Protein AF-A0AB74LSR4-F1 (afdb_monomer)

Mean predicted aligned error: 3.92 Å

Secondary structure (DSSP, 8-state):
-PPPPPTTHHHHHHHHHHHHHHHHHHHHTT-TTTTHHHHHHHHHHHHH--SHHHHHHHHHHHHHHHHHHHTT-SS--HHHHHHHHHHHHHHHHHHHHHHHHH--

Structure (mmCIF, N/CA/C/O backbone):
data_AF-A0AB74LSR4-F1
#
_entry.id   AF-A0AB74LSR4-F1
#
loop_
_atom_site.group_PDB
_atom_site.id
_atom_site.type_symbol
_atom_site.label_atom_id
_atom_site.label_alt_id
_atom_site.label_comp_id
_atom_site.label_asym_id
_atom_site.label_entity_id
_atom_site.label_seq_id
_atom_site.pdbx_PDB_ins_code
_atom_site.Cartn_x
_atom_site.Cartn_y
_atom_site.Cartn_z
_atom_site.occupancy
_atom_site.B_iso_or_equiv
_atom_site.auth_seq_id
_atom_site.auth_comp_id
_atom_site.auth_asym_id
_atom_site.auth_atom_id
_atom_site.pdbx_PDB_model_num
ATOM 1 N N . PRO A 1 1 ? -14.751 -7.184 25.208 1.00 46.28 1 PRO A N 1
ATOM 2 C CA . PRO A 1 1 ? -15.678 -7.439 24.075 1.00 46.28 1 PRO A CA 1
ATOM 3 C C . PRO A 1 1 ? -14.927 -7.315 22.743 1.00 46.28 1 PRO A C 1
ATOM 5 O O . PRO A 1 1 ? -14.073 -6.435 22.655 1.00 46.28 1 PRO A O 1
ATOM 8 N N . PRO A 1 2 ? -15.179 -8.175 21.741 1.00 55.50 2 PRO A N 1
ATOM 9 C CA . PRO A 1 2 ? -14.651 -7.937 20.404 1.00 55.50 2 PRO A CA 1
ATOM 10 C C . PRO A 1 2 ? -15.207 -6.601 19.897 1.00 55.50 2 PRO A C 1
ATOM 12 O O . PRO A 1 2 ? -16.405 -6.341 20.005 1.00 55.50 2 PRO A O 1
ATOM 15 N N . GLU A 1 3 ? -14.322 -5.734 19.420 1.00 64.12 3 GLU A N 1
ATOM 16 C CA . GLU A 1 3 ? -14.691 -4.449 18.831 1.00 64.12 3 GLU A CA 1
ATOM 17 C C . GLU A 1 3 ? -15.600 -4.713 17.619 1.00 64.12 3 GLU A C 1
ATOM 19 O O . GLU A 1 3 ? -15.230 -5.467 16.715 1.00 64.12 3 GLU A O 1
ATOM 24 N N . GLN A 1 4 ? -16.817 -4.164 17.622 1.00 68.38 4 GLN A N 1
ATOM 25 C CA . GLN A 1 4 ? -17.751 -4.332 16.510 1.00 68.38 4 GLN A CA 1
ATOM 26 C C . GLN A 1 4 ? -17.182 -3.627 15.279 1.00 68.38 4 GLN A C 1
ATOM 28 O O . GLN A 1 4 ? -16.912 -2.430 15.318 1.00 68.38 4 GLN A O 1
ATOM 33 N N . ALA A 1 5 ? -16.975 -4.383 14.198 1.00 75.50 5 ALA A N 1
ATOM 34 C CA . ALA A 1 5 ? -16.398 -3.841 12.978 1.00 75.50 5 ALA A CA 1
ATOM 35 C C . ALA A 1 5 ? -17.353 -2.821 12.350 1.00 75.50 5 ALA A C 1
ATOM 37 O O . ALA A 1 5 ? -18.508 -3.142 12.051 1.00 75.50 5 ALA A O 1
ATOM 38 N N . ALA A 1 6 ? -16.862 -1.604 12.136 1.00 84.25 6 ALA A N 1
ATOM 39 C CA . ALA A 1 6 ? -17.628 -0.588 11.443 1.00 84.25 6 ALA A CA 1
ATOM 40 C C . ALA A 1 6 ? -17.785 -0.976 9.961 1.00 84.25 6 ALA A C 1
ATOM 42 O O . ALA A 1 6 ? -16.907 -1.642 9.401 1.00 84.25 6 ALA A O 1
ATOM 43 N N . PRO A 1 7 ? -18.859 -0.544 9.276 1.00 84.19 7 PRO A N 1
ATOM 44 C CA . PRO A 1 7 ? -19.057 -0.860 7.861 1.00 84.19 7 PRO A CA 1
ATOM 45 C C . PRO A 1 7 ? -17.867 -0.474 6.963 1.00 84.19 7 PRO A C 1
ATOM 47 O O . PRO A 1 7 ? -17.596 -1.166 5.983 1.00 84.19 7 PRO A O 1
ATOM 50 N N . TYR A 1 8 ? -17.135 0.587 7.322 1.00 88.12 8 TYR A N 1
ATOM 51 C CA . TYR A 1 8 ? -15.970 1.094 6.590 1.00 88.12 8 TYR A CA 1
ATOM 52 C C . TYR A 1 8 ? -14.658 0.352 6.889 1.00 88.12 8 TYR A C 1
ATOM 54 O O . TYR A 1 8 ? -13.688 0.506 6.150 1.00 88.12 8 TYR A O 1
ATOM 62 N N . ASP A 1 9 ? -14.615 -0.514 7.908 1.00 90.75 9 ASP A N 1
ATOM 63 C CA . ASP A 1 9 ? -13.401 -1.263 8.266 1.00 90.75 9 ASP A CA 1
ATOM 64 C C . ASP A 1 9 ? -12.936 -2.182 7.130 1.00 90.75 9 ASP A C 1
ATOM 66 O O . ASP A 1 9 ? -11.738 -2.438 6.971 1.00 90.75 9 ASP A O 1
ATOM 70 N N . ARG A 1 10 ? -13.878 -2.676 6.316 1.00 92.56 10 ARG A N 1
ATOM 71 C CA . ARG A 1 10 ? -13.561 -3.480 5.128 1.00 92.56 10 ARG A CA 1
ATOM 72 C C . ARG A 1 10 ? -12.815 -2.659 4.083 1.00 92.56 10 ARG A C 1
ATOM 74 O O . ARG A 1 10 ? -11.811 -3.133 3.553 1.00 92.56 10 ARG A O 1
ATOM 81 N N . ASP A 1 11 ? -13.273 -1.437 3.840 1.00 94.38 11 ASP A N 1
ATOM 82 C CA . ASP A 1 11 ? -12.668 -0.525 2.872 1.00 94.38 11 ASP A CA 1
ATOM 83 C C . ASP A 1 11 ? -11.298 -0.040 3.366 1.00 94.38 11 ASP A C 1
ATOM 85 O O . ASP A 1 11 ? -10.342 -0.039 2.594 1.00 94.38 11 ASP A O 1
ATOM 89 N N . LEU A 1 12 ? -11.148 0.241 4.667 1.00 95.25 12 LEU A N 1
ATOM 90 C CA . LEU A 1 12 ? -9.852 0.563 5.284 1.00 95.25 12 LEU A CA 1
ATOM 91 C C . LEU A 1 12 ? -8.845 -0.588 5.200 1.00 95.25 12 LEU A C 1
ATOM 93 O O . LEU A 1 12 ? -7.664 -0.379 4.911 1.00 95.25 12 LEU A O 1
ATOM 97 N N . THR A 1 13 ? -9.307 -1.817 5.436 1.00 96.62 13 THR A N 1
ATOM 98 C CA . THR A 1 13 ? -8.470 -3.018 5.313 1.00 96.62 13 THR A CA 1
ATOM 99 C C . THR A 1 13 ? -8.012 -3.196 3.867 1.00 96.62 13 THR A C 1
ATOM 101 O O . THR A 1 13 ? -6.836 -3.469 3.626 1.00 96.62 13 THR A O 1
ATOM 104 N N . ARG A 1 14 ? -8.913 -3.000 2.894 1.00 97.50 14 ARG A N 1
ATOM 105 C CA . ARG A 1 14 ? -8.567 -3.080 1.471 1.00 97.50 14 ARG A CA 1
ATOM 106 C C . ARG A 1 14 ? -7.603 -1.968 1.061 1.00 97.50 14 ARG A C 1
ATOM 108 O O . ARG A 1 14 ? -6.621 -2.254 0.384 1.00 97.50 14 ARG A O 1
ATOM 115 N N . LEU A 1 15 ? -7.834 -0.737 1.511 1.00 97.62 15 LEU A N 1
ATOM 116 C CA . LEU A 1 15 ? -6.939 0.391 1.261 1.00 97.62 15 LEU A CA 1
ATOM 117 C C . LEU A 1 15 ? -5.536 0.130 1.828 1.00 97.62 15 LEU A C 1
ATOM 119 O O . LEU A 1 15 ? -4.549 0.331 1.128 1.00 97.62 15 LEU A O 1
ATOM 123 N N . SER A 1 16 ? -5.442 -0.395 3.052 1.00 98.19 16 SER A N 1
ATOM 124 C CA . SER A 1 16 ? -4.163 -0.778 3.670 1.00 98.19 16 SER A CA 1
ATOM 125 C C . SER A 1 16 ? -3.406 -1.814 2.838 1.00 98.19 16 SER A C 1
ATOM 127 O O . SER A 1 16 ? -2.200 -1.691 2.634 1.00 98.19 16 SER A O 1
ATOM 129 N N . GLU A 1 17 ? -4.110 -2.826 2.328 1.00 98.50 17 GLU A N 1
ATOM 130 C CA . GLU A 1 17 ? -3.525 -3.852 1.462 1.00 98.50 17 GLU A CA 1
ATOM 131 C C . GLU A 1 17 ? -2.996 -3.261 0.149 1.00 98.50 17 GLU A C 1
ATOM 133 O O . GLU A 1 17 ? -1.864 -3.547 -0.236 1.00 98.50 17 GLU A O 1
ATOM 138 N N . ILE A 1 18 ? -3.766 -2.370 -0.484 1.00 98.38 18 ILE A N 1
ATOM 139 C CA . ILE A 1 18 ? -3.362 -1.646 -1.697 1.00 98.38 18 ILE A CA 1
ATOM 140 C C . ILE A 1 18 ? -2.106 -0.809 -1.451 1.00 98.38 18 ILE A C 1
ATOM 142 O O . ILE A 1 18 ? -1.176 -0.861 -2.254 1.00 98.38 18 ILE A O 1
ATOM 146 N N . ILE A 1 19 ? -2.045 -0.075 -0.335 1.00 98.38 19 ILE A N 1
ATOM 147 C CA . ILE A 1 19 ? -0.863 0.715 0.033 1.0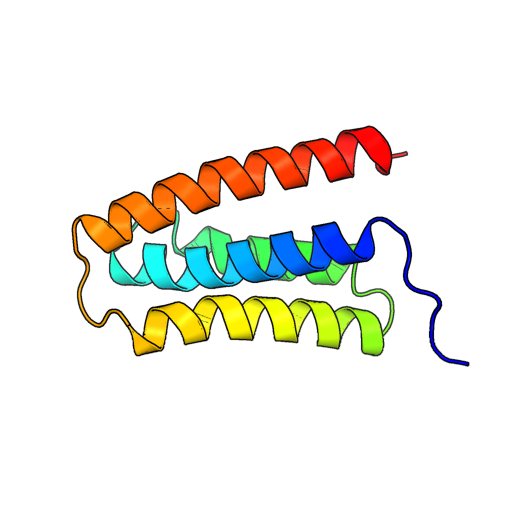0 98.38 19 ILE A CA 1
ATOM 148 C C . ILE A 1 19 ? 0.363 -0.198 0.184 1.00 98.38 19 ILE A C 1
ATOM 150 O O . ILE A 1 19 ? 1.440 0.150 -0.293 1.00 98.38 19 ILE A O 1
ATOM 154 N N . GLY A 1 20 ? 0.203 -1.384 0.781 1.00 98.31 20 GLY A N 1
ATOM 155 C CA . GLY A 1 20 ? 1.272 -2.380 0.888 1.00 98.31 20 GLY A CA 1
ATOM 156 C C . GLY A 1 20 ? 1.750 -2.908 -0.463 1.00 98.31 20 GLY A C 1
ATOM 157 O O . GLY A 1 20 ? 2.955 -2.979 -0.709 1.00 98.31 20 GLY A O 1
ATOM 158 N N . SER A 1 21 ? 0.821 -3.236 -1.363 1.00 98.31 21 SER A N 1
ATOM 159 C CA . SER A 1 21 ? 1.158 -3.657 -2.727 1.00 98.31 21 SER A CA 1
ATOM 160 C C . SER A 1 21 ? 1.866 -2.550 -3.511 1.00 98.31 21 SER A C 1
ATOM 162 O O . SER A 1 21 ? 2.846 -2.825 -4.201 1.00 98.31 21 SER A O 1
ATOM 164 N N . LEU A 1 22 ? 1.420 -1.298 -3.375 1.00 98.19 22 LEU A N 1
ATOM 165 C CA . LEU A 1 22 ? 2.047 -0.144 -4.018 1.00 98.19 22 LEU A CA 1
ATOM 166 C C . LEU A 1 22 ? 3.434 0.147 -3.459 1.00 98.19 22 LEU A C 1
ATOM 168 O O . LEU A 1 22 ? 4.339 0.386 -4.251 1.00 98.19 22 LEU A O 1
ATOM 172 N N . ALA A 1 23 ? 3.626 0.058 -2.141 1.00 98.12 23 ALA A N 1
ATOM 173 C CA . ALA A 1 23 ? 4.936 0.235 -1.523 1.00 98.12 23 ALA A CA 1
ATOM 174 C C . ALA A 1 23 ? 5.972 -0.714 -2.138 1.00 98.12 23 ALA A C 1
ATOM 176 O O . ALA A 1 23 ? 7.023 -0.258 -2.576 1.00 98.12 23 ALA A O 1
ATOM 177 N N . PHE A 1 24 ? 5.637 -2.001 -2.276 1.00 98.06 24 PHE A N 1
ATOM 178 C CA . PHE A 1 24 ? 6.535 -2.961 -2.916 1.00 98.06 24 PHE A CA 1
ATOM 179 C C . PHE A 1 24 ? 6.731 -2.682 -4.415 1.00 98.06 24 PHE A C 1
ATOM 181 O O . PHE A 1 24 ? 7.858 -2.605 -4.897 1.00 98.06 24 PHE A O 1
ATOM 188 N N . LEU A 1 25 ? 5.641 -2.538 -5.177 1.00 97.88 25 LEU A N 1
ATOM 189 C CA . LEU A 1 25 ? 5.712 -2.403 -6.637 1.00 97.88 25 LEU A CA 1
ATOM 190 C C . LEU A 1 25 ? 6.446 -1.129 -7.072 1.00 97.88 25 LEU A C 1
ATOM 192 O O . LEU A 1 25 ? 7.197 -1.146 -8.046 1.00 97.88 25 LEU A O 1
ATOM 196 N N . ARG A 1 26 ? 6.233 -0.024 -6.354 1.00 97.38 26 ARG A N 1
ATOM 197 C CA . ARG A 1 26 ? 6.860 1.267 -6.650 1.00 97.38 26 ARG A CA 1
ATOM 198 C C . ARG A 1 26 ? 8.330 1.271 -6.268 1.00 97.38 26 ARG A C 1
ATOM 200 O O . ARG A 1 26 ? 9.127 1.793 -7.038 1.00 97.38 26 ARG A O 1
ATOM 207 N N . GLU A 1 27 ? 8.691 0.642 -5.151 1.00 97.12 27 GLU A N 1
ATOM 208 C CA . GLU A 1 27 ? 10.088 0.412 -4.770 1.00 97.12 27 GLU A CA 1
ATOM 209 C C . GLU A 1 27 ? 10.814 -0.436 -5.825 1.00 97.12 27 GLU A C 1
ATOM 211 O O . GLU A 1 27 ? 11.847 -0.020 -6.348 1.00 97.12 27 GLU A O 1
ATOM 216 N N . LEU A 1 28 ? 10.227 -1.571 -6.223 1.00 97.56 28 LEU A N 1
ATOM 217 C CA . LEU A 1 28 ? 10.800 -2.480 -7.220 1.00 97.56 28 LEU A CA 1
ATOM 218 C C . LEU A 1 28 ? 11.050 -1.803 -8.577 1.00 97.56 28 LEU A C 1
ATOM 220 O O . LEU A 1 28 ? 12.024 -2.117 -9.261 1.00 97.56 28 LEU A O 1
ATOM 224 N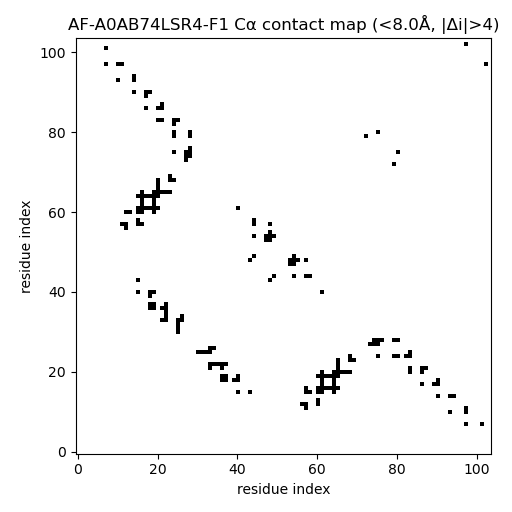 N . CYS A 1 29 ? 10.155 -0.901 -8.976 1.00 96.69 29 CYS A N 1
ATOM 225 C CA . CYS A 1 29 ? 10.217 -0.185 -10.246 1.00 96.69 29 CYS A CA 1
ATOM 226 C C . CYS A 1 29 ? 10.875 1.200 -10.152 1.00 96.69 29 CYS A C 1
ATOM 228 O O . CYS A 1 29 ? 10.784 1.964 -11.110 1.00 96.69 29 CYS A O 1
ATOM 230 N N . ALA A 1 30 ? 11.518 1.531 -9.024 1.00 94.88 30 ALA A N 1
ATOM 231 C CA . ALA A 1 30 ? 12.156 2.829 -8.783 1.00 94.88 30 ALA A CA 1
ATOM 232 C C . ALA A 1 30 ? 11.239 4.031 -9.104 1.00 94.88 30 ALA A C 1
ATOM 234 O O . ALA A 1 30 ? 11.668 5.040 -9.666 1.00 94.88 30 ALA A O 1
ATOM 235 N N . GLY A 1 31 ? 9.952 3.915 -8.763 1.00 92.19 31 GLY A N 1
ATOM 236 C CA . GLY A 1 31 ? 8.984 4.994 -8.931 1.00 92.19 31 GLY A CA 1
ATOM 237 C C . GLY A 1 31 ? 9.358 6.204 -8.073 1.00 92.19 31 GLY A C 1
ATOM 238 O O . GLY A 1 31 ? 9.736 6.050 -6.913 1.00 92.19 31 GLY A O 1
ATOM 239 N N . ALA A 1 32 ? 9.219 7.414 -8.620 1.00 93.88 32 ALA A N 1
ATOM 240 C CA . ALA A 1 32 ? 9.543 8.656 -7.907 1.00 93.88 32 ALA A CA 1
ATOM 241 C C . ALA A 1 32 ? 8.742 8.834 -6.599 1.00 93.88 32 ALA A C 1
ATOM 243 O O . ALA A 1 32 ? 9.200 9.480 -5.663 1.00 93.88 32 ALA A O 1
ATOM 244 N N . ASP A 1 33 ? 7.564 8.217 -6.529 1.00 94.31 33 ASP A N 1
ATOM 245 C CA . ASP A 1 33 ? 6.636 8.215 -5.401 1.00 94.31 33 ASP A CA 1
ATOM 246 C C . ASP A 1 33 ? 6.831 7.025 -4.442 1.00 94.31 33 ASP A C 1
ATOM 248 O O . ASP A 1 33 ? 6.061 6.865 -3.497 1.00 94.31 33 ASP A O 1
ATOM 252 N N . ALA A 1 34 ? 7.835 6.163 -4.650 1.00 94.06 34 ALA A N 1
ATOM 253 C CA . ALA A 1 34 ? 8.013 4.937 -3.864 1.00 94.06 34 ALA A CA 1
ATOM 254 C C . ALA A 1 34 ? 8.073 5.197 -2.349 1.00 94.06 34 ALA A C 1
ATOM 256 O O . ALA A 1 34 ? 7.443 4.485 -1.565 1.00 94.06 34 ALA A O 1
ATOM 257 N N . ALA A 1 35 ? 8.767 6.263 -1.941 1.00 94.00 35 ALA A N 1
ATOM 258 C CA . ALA A 1 35 ? 8.901 6.650 -0.539 1.00 94.00 35 ALA A CA 1
ATOM 259 C C . ALA A 1 35 ? 7.593 7.175 0.088 1.00 94.00 35 ALA A C 1
ATOM 261 O O . ALA A 1 35 ? 7.476 7.224 1.314 1.00 94.00 35 AL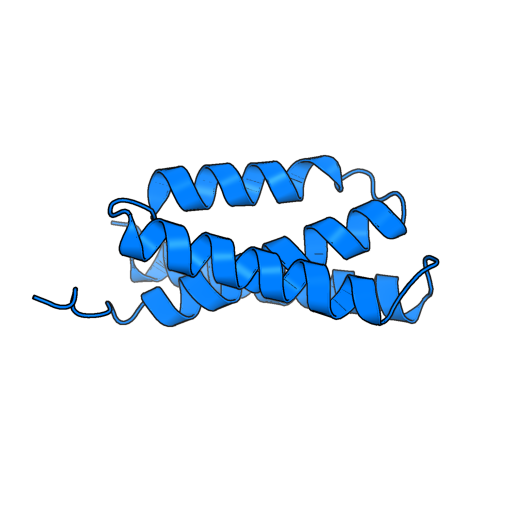A A O 1
ATOM 262 N N . GLU A 1 36 ? 6.597 7.555 -0.716 1.00 95.31 36 GLU A N 1
ATOM 263 C CA . GLU A 1 36 ? 5.328 8.077 -0.208 1.00 95.31 36 GLU A CA 1
ATOM 264 C C . GLU A 1 36 ? 4.431 6.978 0.361 1.00 95.31 36 GLU A C 1
ATOM 266 O O . GLU A 1 36 ? 3.739 7.204 1.353 1.00 95.31 36 GLU A O 1
ATOM 271 N N . TRP A 1 37 ? 4.437 5.779 -0.225 1.00 96.56 37 TRP A N 1
ATOM 272 C CA . TRP A 1 37 ? 3.503 4.712 0.150 1.00 96.56 37 TRP A CA 1
ATOM 273 C C . TRP A 1 37 ? 3.661 4.240 1.604 1.00 96.56 37 TRP A C 1
ATOM 275 O O . TRP A 1 37 ? 2.649 4.171 2.309 1.00 96.56 37 TRP A O 1
ATOM 285 N N . PRO A 1 38 ? 4.883 4.020 2.135 1.00 95.31 38 PRO A N 1
ATOM 286 C CA . PRO A 1 38 ? 5.062 3.759 3.562 1.00 95.31 38 PRO A CA 1
ATOM 287 C C . PRO A 1 38 ? 4.568 4.908 4.452 1.00 95.31 38 PRO A C 1
ATOM 289 O O . PRO A 1 38 ? 4.024 4.664 5.528 1.00 95.31 38 PRO A O 1
ATOM 292 N N . ASN A 1 39 ? 4.721 6.164 4.020 1.00 96.62 39 ASN A N 1
ATOM 293 C CA . ASN A 1 39 ? 4.246 7.323 4.781 1.00 96.62 39 ASN A CA 1
ATOM 294 C C . ASN A 1 39 ? 2.715 7.419 4.781 1.00 96.62 39 ASN A C 1
ATOM 296 O O . ASN A 1 39 ? 2.129 7.704 5.823 1.00 96.62 39 ASN A O 1
ATOM 300 N N . ARG A 1 40 ? 2.057 7.081 3.666 1.00 96.06 40 ARG A N 1
ATOM 301 C CA . ARG A 1 40 ? 0.592 6.957 3.603 1.00 96.06 40 ARG A CA 1
ATOM 302 C C . ARG A 1 40 ? 0.076 5.890 4.567 1.00 96.06 40 ARG A C 1
ATOM 304 O O . ARG A 1 40 ? -0.923 6.123 5.239 1.00 96.06 40 ARG A O 1
ATOM 311 N N . MET A 1 41 ? 0.777 4.760 4.703 1.00 97.50 41 MET A N 1
ATOM 312 C CA . MET A 1 41 ? 0.404 3.743 5.693 1.00 97.50 41 MET A CA 1
ATOM 313 C C . MET A 1 41 ? 0.536 4.255 7.132 1.00 97.50 41 MET A C 1
ATOM 315 O O . MET A 1 41 ? -0.337 3.992 7.957 1.00 97.50 41 MET A O 1
ATOM 319 N N . LYS A 1 42 ? 1.607 4.999 7.442 1.00 96.62 42 LYS A N 1
ATOM 320 C CA . LYS A 1 42 ? 1.778 5.615 8.769 1.00 96.62 42 LYS A CA 1
ATOM 321 C C . LYS A 1 42 ? 0.622 6.562 9.088 1.00 96.62 42 LYS A C 1
ATOM 323 O O . LYS A 1 42 ? 0.018 6.413 10.144 1.00 96.62 42 LYS A O 1
ATOM 328 N N . ALA A 1 43 ? 0.275 7.450 8.155 1.00 95.19 43 ALA A N 1
ATOM 329 C CA . ALA A 1 43 ? -0.845 8.376 8.309 1.00 95.19 43 ALA A CA 1
ATOM 330 C C . ALA A 1 43 ? -2.184 7.639 8.495 1.00 95.19 43 ALA A C 1
ATOM 332 O O . ALA A 1 43 ? -2.981 8.005 9.352 1.00 95.19 43 ALA A O 1
ATOM 333 N N . LEU A 1 44 ? -2.408 6.549 7.752 1.00 94.81 44 LEU A N 1
ATOM 334 C CA . LEU A 1 44 ? -3.607 5.723 7.904 1.00 94.81 44 LEU A CA 1
ATOM 335 C C . LEU A 1 44 ? -3.690 5.067 9.290 1.00 94.81 44 LEU A C 1
ATOM 337 O O . LEU A 1 44 ? -4.750 5.062 9.906 1.00 94.81 44 LEU A O 1
ATOM 341 N N . ILE A 1 45 ? -2.583 4.517 9.800 1.00 95.25 45 ILE A N 1
ATOM 342 C CA . ILE A 1 45 ? -2.535 3.925 11.147 1.00 95.25 45 ILE A CA 1
ATOM 343 C C . ILE A 1 45 ? -2.744 4.985 12.227 1.00 95.25 45 ILE A C 1
ATOM 345 O O . ILE A 1 45 ? -3.393 4.699 13.230 1.00 95.25 45 ILE A O 1
ATOM 349 N N . GLU A 1 46 ? -2.178 6.174 12.051 1.00 94.38 46 GLU A N 1
ATOM 350 C CA . GLU A 1 46 ? -2.347 7.282 12.988 1.00 94.38 46 GLU A CA 1
ATOM 351 C C . GLU A 1 46 ? -3.811 7.724 13.074 1.00 94.38 46 GLU A C 1
ATOM 353 O O . GLU A 1 46 ? -4.328 7.887 14.176 1.00 94.38 46 GLU A O 1
ATOM 358 N N . ALA A 1 47 ? -4.493 7.829 11.930 1.00 92.19 47 ALA A N 1
ATOM 359 C CA . ALA A 1 47 ? -5.896 8.221 11.866 1.00 92.19 47 ALA A CA 1
ATOM 360 C C . ALA A 1 47 ? -6.859 7.115 12.345 1.00 92.19 47 ALA A C 1
ATOM 362 O O . ALA A 1 47 ? -7.764 7.372 13.132 1.00 92.19 47 ALA A O 1
ATOM 363 N N . GLU A 1 48 ? -6.666 5.871 11.893 1.00 92.38 48 GLU A N 1
ATOM 364 C CA . GLU A 1 48 ? -7.677 4.804 12.011 1.00 92.38 48 GLU A CA 1
ATOM 365 C C . GLU A 1 48 ? -7.298 3.686 12.993 1.00 92.38 48 GLU A C 1
ATOM 367 O O . GLU A 1 48 ? -8.140 2.885 13.417 1.00 92.38 48 GLU A O 1
ATOM 372 N N . GLY A 1 49 ? -6.024 3.608 13.379 1.00 89.81 49 GLY A N 1
ATOM 373 C CA . GLY A 1 49 ? -5.468 2.617 14.300 1.00 89.81 49 GLY A CA 1
ATOM 374 C C . GLY A 1 49 ? -5.660 2.982 15.772 1.00 89.81 49 GLY A C 1
ATOM 375 O O . GLY A 1 49 ? -4.729 2.810 16.564 1.00 89.81 49 GLY A O 1
ATOM 376 N N . VAL A 1 50 ? -6.850 3.481 16.129 1.00 90.75 50 VAL A N 1
ATOM 377 C CA . VAL A 1 50 ? -7.194 4.010 17.465 1.00 90.75 50 VAL A CA 1
ATOM 378 C C . VAL A 1 50 ? -7.146 2.962 18.580 1.00 90.75 50 VAL A C 1
ATOM 380 O O . VAL A 1 50 ? -6.965 3.303 19.746 1.00 90.75 50 VAL A O 1
ATOM 383 N N . THR A 1 51 ? -7.258 1.677 18.236 1.00 92.00 51 THR A N 1
ATOM 384 C CA . THR A 1 51 ? -7.039 0.559 19.162 1.00 92.00 51 THR A CA 1
ATOM 385 C C . THR A 1 51 ? -5.916 -0.347 18.654 1.00 92.00 51 THR A C 1
ATOM 387 O O . THR A 1 51 ? -5.702 -0.433 17.438 1.00 92.00 51 THR A O 1
ATOM 390 N N . PRO A 1 52 ? -5.218 -1.082 19.544 1.00 93.38 52 PRO A N 1
ATOM 391 C CA . PRO A 1 52 ? -4.207 -2.055 19.129 1.00 93.38 52 PRO A CA 1
ATOM 392 C C . PRO A 1 52 ? -4.751 -3.069 18.112 1.00 93.38 52 PRO A C 1
ATOM 394 O O . PRO A 1 52 ? -4.131 -3.310 17.082 1.00 93.38 52 PRO A O 1
ATOM 397 N N . GLY A 1 53 ? -5.972 -3.572 18.323 1.00 93.12 53 GLY A N 1
ATOM 398 C CA . GLY A 1 53 ? -6.606 -4.521 17.406 1.00 93.12 53 GLY A CA 1
ATOM 399 C C . GLY A 1 53 ? -6.949 -3.933 16.031 1.00 93.12 53 GLY A C 1
ATOM 400 O O . GLY A 1 53 ? -6.900 -4.649 15.030 1.00 93.12 53 GLY A O 1
ATOM 401 N N . ARG A 1 54 ? -7.291 -2.640 15.929 1.00 93.69 54 ARG A N 1
ATOM 402 C CA . ARG A 1 54 ? -7.434 -1.961 14.624 1.00 93.69 54 ARG A CA 1
ATOM 403 C C . ARG A 1 54 ? -6.082 -1.790 13.950 1.00 93.69 54 ARG A C 1
ATOM 405 O O . ARG A 1 54 ? -5.934 -2.165 12.790 1.00 93.69 54 ARG A O 1
ATOM 412 N N . ARG A 1 55 ? -5.090 -1.291 14.690 1.00 95.50 55 ARG A N 1
ATOM 413 C CA . ARG A 1 55 ? -3.722 -1.100 14.197 1.00 95.50 55 ARG A CA 1
ATOM 414 C C . ARG A 1 55 ? -3.142 -2.393 13.625 1.00 95.50 55 ARG A C 1
ATOM 416 O O . ARG A 1 55 ? -2.649 -2.380 12.500 1.00 95.50 55 ARG A O 1
ATOM 423 N N . ASP A 1 56 ? -3.270 -3.504 14.345 1.00 96.31 56 ASP A N 1
ATOM 424 C CA . ASP A 1 56 ? -2.766 -4.811 13.915 1.00 96.31 56 ASP A CA 1
ATOM 425 C C . ASP A 1 56 ? -3.474 -5.320 12.657 1.00 96.31 56 ASP A C 1
ATOM 427 O O . ASP A 1 56 ? -2.835 -5.880 11.764 1.00 96.31 56 ASP A O 1
ATOM 431 N N . ARG A 1 57 ? -4.788 -5.088 12.533 1.00 96.00 57 ARG A N 1
ATOM 432 C CA . ARG A 1 57 ? -5.548 -5.439 11.324 1.00 96.00 57 ARG A CA 1
ATOM 433 C C . ARG A 1 57 ? -5.067 -4.654 10.102 1.00 96.00 57 ARG A C 1
ATOM 435 O O . ARG A 1 57 ? -4.834 -5.267 9.056 1.00 96.00 57 ARG A O 1
ATOM 442 N N . LEU A 1 58 ? -4.882 -3.339 10.236 1.00 97.44 58 LEU A N 1
ATOM 443 C CA . LEU A 1 58 ? -4.392 -2.471 9.158 1.00 97.44 58 LEU A CA 1
ATOM 444 C C . LEU A 1 58 ? -2.954 -2.845 8.766 1.00 97.44 58 LEU A C 1
ATOM 446 O O . LEU A 1 58 ? -2.676 -3.109 7.595 1.00 97.44 58 LEU A O 1
ATOM 450 N N . ALA A 1 59 ? -2.052 -2.964 9.744 1.00 97.88 59 ALA A N 1
ATOM 451 C CA . ALA A 1 59 ? -0.667 -3.380 9.518 1.00 97.88 59 ALA A CA 1
ATOM 452 C C . ALA A 1 59 ? -0.586 -4.781 8.888 1.00 97.88 59 ALA A C 1
ATOM 454 O O . ALA A 1 59 ? 0.19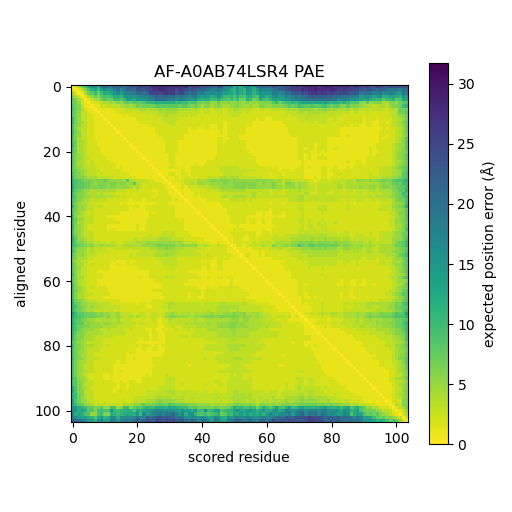0 -5.017 7.961 1.00 97.88 59 ALA A O 1
ATOM 455 N N . GLY A 1 60 ? -1.425 -5.713 9.343 1.00 98.25 60 GLY A N 1
ATOM 456 C CA . GLY A 1 60 ? -1.545 -7.045 8.765 1.00 98.25 60 GLY A CA 1
ATOM 457 C C . GLY A 1 60 ? -1.971 -7.010 7.298 1.00 98.25 60 GLY A C 1
ATOM 458 O O . GLY A 1 60 ? -1.395 -7.728 6.485 1.00 98.25 60 GLY A O 1
ATOM 459 N N . ALA A 1 61 ? -2.935 -6.161 6.937 1.00 98.38 61 ALA A N 1
ATOM 460 C CA . ALA A 1 61 ? -3.375 -5.992 5.554 1.00 98.38 61 ALA A CA 1
ATOM 461 C C . ALA A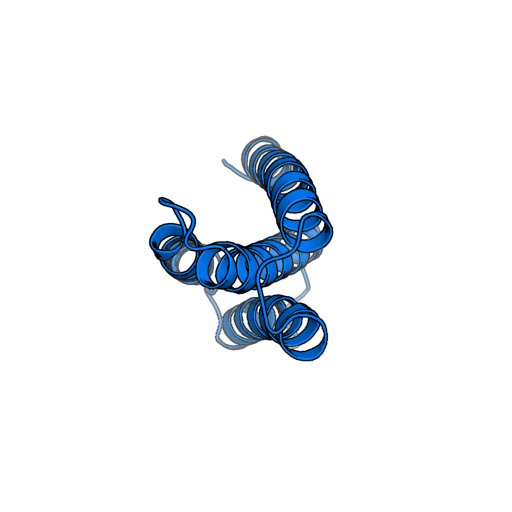 1 61 ? -2.282 -5.409 4.654 1.00 98.38 61 ALA A C 1
ATOM 463 O O . ALA A 1 61 ? -1.999 -5.979 3.601 1.00 98.38 61 ALA A O 1
ATOM 464 N N . TYR A 1 62 ? -1.595 -4.361 5.113 1.00 98.62 62 TYR A N 1
ATOM 465 C CA . TYR A 1 62 ? -0.419 -3.816 4.433 1.00 98.62 62 TYR A CA 1
ATOM 466 C C . TYR A 1 62 ? 0.640 -4.895 4.177 1.00 98.62 62 TYR A C 1
ATOM 468 O O . TYR A 1 62 ? 1.089 -5.092 3.048 1.00 98.62 62 TYR A O 1
ATOM 476 N N . ASN A 1 63 ? 0.984 -5.669 5.211 1.00 98.25 63 ASN A N 1
ATOM 477 C CA . ASN A 1 63 ? 1.978 -6.733 5.103 1.00 98.25 63 ASN A CA 1
ATOM 478 C C . ASN A 1 63 ? 1.558 -7.831 4.119 1.00 98.25 63 ASN A C 1
ATOM 480 O O . ASN A 1 63 ? 2.412 -8.362 3.409 1.00 98.25 63 ASN A O 1
ATOM 484 N N . ARG A 1 64 ? 0.263 -8.175 4.056 1.00 98.19 64 ARG A N 1
ATOM 485 C CA . ARG A 1 64 ? -0.256 -9.120 3.055 1.00 98.19 64 ARG A CA 1
ATOM 486 C C . ARG A 1 64 ? -0.066 -8.584 1.638 1.00 98.19 64 ARG A C 1
ATOM 488 O O . ARG A 1 64 ? 0.472 -9.308 0.804 1.00 98.19 64 ARG A O 1
ATOM 495 N N . GLY A 1 65 ? -0.440 -7.329 1.389 1.00 97.69 65 GLY A N 1
ATOM 496 C CA . GLY A 1 65 ? -0.296 -6.692 0.078 1.00 97.69 65 GLY A CA 1
ATOM 497 C C . GLY A 1 65 ? 1.158 -6.598 -0.386 1.00 97.69 65 GLY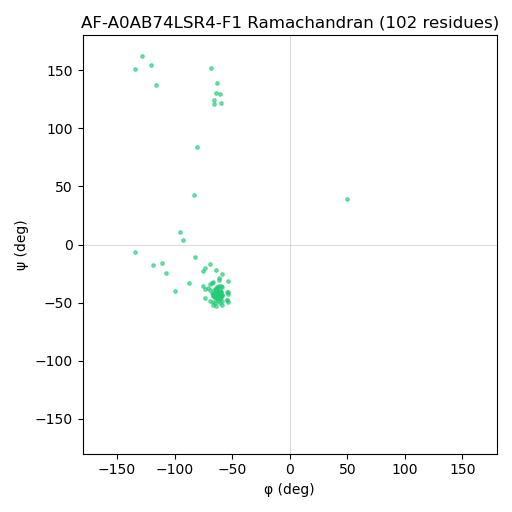 A C 1
ATOM 498 O O . GLY A 1 65 ? 1.458 -6.944 -1.530 1.00 97.69 65 GLY A O 1
ATOM 499 N N . TYR A 1 66 ? 2.067 -6.208 0.514 1.00 98.19 66 TYR A N 1
ATOM 500 C CA . TYR A 1 66 ? 3.505 -6.126 0.235 1.00 98.19 66 TYR A CA 1
ATOM 501 C C . TYR A 1 66 ? 4.091 -7.510 -0.081 1.00 98.19 66 TYR A C 1
ATOM 503 O O . TYR A 1 66 ? 4.698 -7.725 -1.132 1.00 98.19 66 TYR A O 1
ATOM 511 N N . ARG A 1 67 ? 3.864 -8.493 0.804 1.00 97.50 67 ARG A N 1
ATOM 512 C CA . ARG A 1 67 ? 4.428 -9.848 0.661 1.00 97.50 67 ARG A CA 1
ATOM 513 C C . ARG A 1 67 ? 3.857 -10.611 -0.531 1.00 97.50 67 ARG A C 1
ATOM 515 O O . ARG A 1 67 ? 4.589 -11.392 -1.131 1.00 97.50 67 ARG A O 1
ATOM 522 N N . GLY A 1 68 ? 2.588 -10.391 -0.879 1.00 95.62 68 GLY A N 1
ATOM 523 C CA . GLY A 1 68 ? 1.945 -11.050 -2.019 1.00 95.62 68 GLY A CA 1
ATOM 524 C C . GLY A 1 68 ? 2.615 -10.726 -3.358 1.00 95.62 68 GLY A C 1
ATOM 525 O O . GLY A 1 68 ? 2.740 -11.598 -4.215 1.00 95.62 68 GLY A O 1
ATOM 526 N N . TYR A 1 69 ? 3.111 -9.498 -3.523 1.00 93.31 69 TYR A N 1
ATOM 527 C CA . TYR A 1 69 ? 3.865 -9.118 -4.718 1.00 93.31 69 TYR A CA 1
ATOM 528 C C . TYR A 1 69 ? 5.357 -9.421 -4.593 1.00 93.31 69 TYR A C 1
ATOM 530 O O . TYR A 1 69 ? 5.957 -9.839 -5.583 1.00 93.31 69 TYR A O 1
ATOM 538 N N . ALA A 1 70 ? 5.928 -9.323 -3.389 1.00 94.44 70 ALA A N 1
ATOM 539 C CA . ALA A 1 70 ? 7.316 -9.710 -3.132 1.00 94.44 70 ALA A CA 1
ATOM 540 C C . ALA A 1 70 ? 7.604 -11.194 -3.404 1.00 94.44 70 ALA A C 1
ATOM 542 O O . ALA A 1 70 ? 8.720 -11.551 -3.776 1.00 94.44 70 ALA A O 1
ATOM 543 N N . SER A 1 71 ? 6.609 -12.073 -3.254 1.00 94.56 71 SER A N 1
ATOM 544 C CA . SER A 1 71 ? 6.743 -13.485 -3.631 1.00 94.56 71 SER A CA 1
ATOM 545 C C . SER A 1 71 ? 6.676 -13.721 -5.144 1.00 94.56 71 SER A C 1
ATOM 547 O O . SER A 1 71 ? 7.183 -14.737 -5.617 1.00 94.56 71 SER A O 1
ATOM 549 N N . THR A 1 72 ? 6.070 -12.798 -5.898 1.00 92.75 72 THR A N 1
ATOM 550 C CA . THR A 1 72 ? 5.768 -12.959 -7.330 1.00 92.75 72 THR A CA 1
ATOM 551 C C . THR A 1 72 ? 6.791 -12.258 -8.225 1.00 92.75 72 THR A C 1
ATOM 553 O O . THR A 1 72 ? 7.188 -12.805 -9.253 1.00 92.75 72 THR A O 1
ATOM 556 N N . TYR A 1 73 ? 7.252 -11.065 -7.844 1.00 94.56 73 TYR A N 1
ATOM 557 C CA . TYR A 1 73 ? 8.165 -10.253 -8.646 1.00 94.56 73 TYR A CA 1
ATOM 558 C C . TYR A 1 73 ? 9.509 -10.063 -7.941 1.00 94.56 73 TYR A C 1
ATOM 560 O O . TYR A 1 73 ? 9.567 -9.778 -6.751 1.00 94.56 73 TYR A O 1
ATOM 568 N N . ARG A 1 74 ? 10.6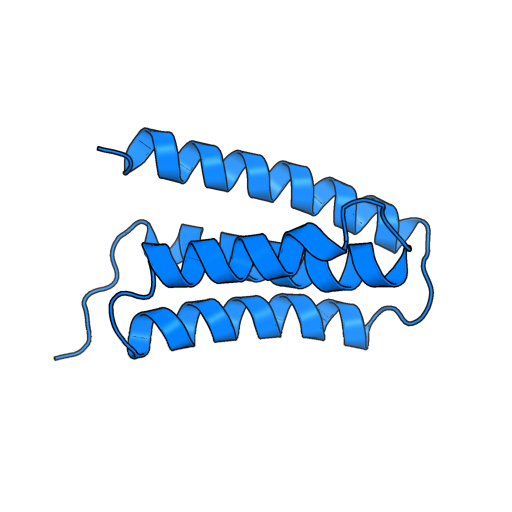02 -10.186 -8.703 1.00 96.38 74 ARG A N 1
ATOM 569 C CA . ARG A 1 74 ? 11.975 -9.884 -8.246 1.00 96.38 74 ARG A CA 1
ATOM 570 C C . ARG A 1 74 ? 12.658 -8.775 -9.037 1.00 96.38 74 ARG A C 1
ATOM 572 O O . ARG A 1 74 ? 13.656 -8.229 -8.590 1.00 96.38 74 ARG A O 1
ATOM 579 N N . VAL A 1 75 ? 12.126 -8.468 -10.213 1.00 97.00 75 VAL A N 1
ATOM 580 C CA . VAL A 1 75 ? 12.570 -7.388 -11.092 1.00 97.00 75 VAL A CA 1
ATOM 581 C C . VAL A 1 75 ? 11.337 -6.648 -11.578 1.00 97.00 75 VAL A C 1
ATOM 583 O O . VAL A 1 75 ? 10.259 -7.244 -11.688 1.00 97.00 75 VAL A O 1
ATOM 586 N N . CYS A 1 76 ? 11.483 -5.360 -11.861 1.00 97.44 76 CYS A N 1
ATOM 587 C CA . CYS A 1 76 ? 10.393 -4.603 -12.446 1.00 97.44 76 CYS A CA 1
ATOM 588 C C . CYS A 1 76 ? 10.061 -5.150 -13.843 1.00 97.44 76 CYS A C 1
ATOM 590 O O . CYS A 1 76 ? 10.943 -5.353 -14.676 1.00 97.44 76 CYS A O 1
ATOM 592 N N . THR A 1 77 ? 8.778 -5.409 -14.089 1.00 97.31 77 THR A N 1
ATOM 593 C CA . THR A 1 77 ? 8.256 -5.909 -15.369 1.00 97.31 77 THR A CA 1
ATOM 594 C C . THR A 1 77 ? 7.105 -5.019 -15.841 1.00 97.31 77 THR A C 1
ATOM 596 O O . THR A 1 77 ? 6.501 -4.330 -15.013 1.00 97.31 77 THR A O 1
ATOM 599 N N . PRO A 1 78 ? 6.724 -5.061 -17.132 1.00 97.44 78 PRO A N 1
ATOM 600 C CA . PRO A 1 78 ? 5.530 -4.361 -17.610 1.00 97.44 78 PRO A CA 1
ATOM 601 C C . PRO A 1 78 ? 4.271 -4.721 -16.806 1.00 97.44 78 PRO A C 1
ATOM 603 O O . PRO A 1 78 ? 3.526 -3.839 -16.389 1.00 97.44 78 PRO A O 1
ATOM 606 N N . ALA A 1 79 ? 4.100 -6.002 -16.463 1.00 96.81 79 ALA A N 1
ATOM 607 C CA . ALA A 1 79 ? 2.986 -6.468 -15.638 1.00 96.81 79 ALA A CA 1
ATOM 608 C C . ALA A 1 79 ? 3.000 -5.877 -14.213 1.00 96.81 79 ALA A C 1
ATOM 610 O O . ALA A 1 79 ? 1.940 -5.566 -13.665 1.00 96.81 79 ALA A O 1
ATOM 611 N N . ALA A 1 80 ? 4.183 -5.685 -13.616 1.00 96.94 80 ALA A N 1
ATOM 612 C CA . ALA A 1 80 ? 4.327 -5.026 -12.317 1.00 96.94 80 ALA A CA 1
ATOM 613 C C . ALA A 1 80 ? 3.936 -3.538 -12.391 1.00 96.94 80 ALA A C 1
ATOM 615 O O . ALA A 1 80 ? 3.199 -3.056 -11.528 1.00 96.94 80 ALA A O 1
ATOM 616 N N . HIS A 1 81 ? 4.351 -2.832 -13.448 1.00 96.06 81 HIS A N 1
ATOM 617 C CA . HIS A 1 81 ? 3.933 -1.448 -13.700 1.00 96.06 81 HIS A CA 1
ATOM 618 C C . HIS A 1 81 ? 2.415 -1.326 -13.878 1.00 96.06 81 HIS A C 1
ATOM 620 O O . HIS A 1 81 ? 1.779 -0.482 -13.245 1.00 96.06 81 HIS A O 1
ATOM 626 N N . GLU A 1 82 ? 1.811 -2.193 -14.690 1.00 97.06 82 GLU A N 1
ATOM 627 C CA . GLU A 1 82 ? 0.360 -2.213 -14.900 1.00 97.06 82 GLU A CA 1
ATOM 628 C C . GLU A 1 82 ? -0.410 -2.557 -13.620 1.00 97.06 82 GLU A C 1
ATOM 630 O O . GLU A 1 82 ? -1.485 -2.009 -13.362 1.00 97.06 82 GLU A O 1
ATOM 635 N N . ALA A 1 83 ? 0.113 -3.471 -12.797 1.00 96.31 83 ALA A N 1
ATOM 636 C CA . ALA A 1 83 ? -0.462 -3.770 -11.490 1.00 96.31 83 ALA A CA 1
ATOM 637 C C . ALA A 1 83 ? -0.433 -2.537 -10.575 1.00 96.31 83 ALA A C 1
ATOM 639 O O . ALA A 1 83 ? -1.455 -2.207 -9.973 1.00 96.31 83 ALA A O 1
ATOM 640 N N . ALA A 1 84 ? 0.690 -1.812 -10.527 1.00 96.38 84 ALA A N 1
ATOM 641 C CA . ALA A 1 84 ? 0.793 -0.577 -9.754 1.00 96.38 84 ALA A CA 1
ATOM 642 C C . ALA A 1 84 ? -0.223 0.474 -10.231 1.00 96.38 84 ALA A C 1
ATOM 644 O O . ALA A 1 84 ? -0.913 1.070 -9.408 1.00 96.38 84 ALA A O 1
ATOM 645 N N . GLY A 1 85 ? -0.380 0.660 -11.547 1.00 96.50 85 GLY A N 1
ATOM 646 C CA . GLY A 1 85 ? -1.373 1.584 -12.108 1.00 96.50 85 GLY A CA 1
ATOM 647 C C . GLY A 1 85 ? -2.811 1.244 -11.700 1.00 96.50 85 GLY A C 1
ATOM 648 O O . GLY A 1 85 ? -3.562 2.121 -11.274 1.00 96.50 85 GLY A O 1
ATOM 649 N N . ARG A 1 86 ? -3.181 -0.042 -11.740 1.00 97.06 86 ARG A N 1
ATOM 650 C CA . ARG A 1 86 ? -4.505 -0.509 -11.289 1.00 97.06 86 ARG A CA 1
ATOM 651 C C . ARG A 1 86 ? -4.744 -0.243 -9.803 1.00 97.06 86 ARG A C 1
ATOM 653 O O . ARG A 1 86 ? -5.834 0.183 -9.430 1.00 97.06 86 ARG A O 1
ATOM 660 N N . PHE A 1 87 ? -3.732 -0.455 -8.968 1.00 97.62 87 PHE A N 1
ATOM 661 C CA . PHE A 1 87 ? -3.835 -0.202 -7.533 1.00 97.62 87 PHE A CA 1
ATOM 662 C C . PHE A 1 87 ? -3.934 1.276 -7.176 1.00 97.62 87 PHE A C 1
ATOM 664 O O . PHE A 1 87 ? -4.653 1.604 -6.236 1.00 97.62 87 PHE A O 1
ATOM 671 N N . VAL A 1 88 ? -3.276 2.166 -7.923 1.00 96.88 88 VAL A N 1
ATOM 672 C CA . VAL A 1 88 ? -3.475 3.614 -7.755 1.00 96.88 88 VAL A CA 1
ATOM 673 C C . VAL A 1 88 ? -4.941 3.968 -7.987 1.00 96.88 88 VAL A C 1
ATOM 675 O O . VAL A 1 88 ? -5.569 4.538 -7.099 1.00 96.88 88 VAL A O 1
ATOM 678 N N . ALA A 1 89 ? -5.513 3.549 -9.120 1.00 97.75 89 ALA A N 1
ATOM 679 C CA . ALA A 1 89 ? -6.906 3.847 -9.452 1.00 97.75 89 ALA A CA 1
ATOM 680 C C . ALA A 1 89 ? -7.896 3.269 -8.421 1.00 97.75 89 ALA A C 1
ATOM 682 O O . ALA A 1 89 ? -8.862 3.925 -8.025 1.00 97.75 89 ALA A O 1
ATOM 683 N N . GLU A 1 90 ? -7.659 2.043 -7.942 1.00 97.50 90 GLU A N 1
ATOM 684 C CA . GLU A 1 90 ? -8.493 1.444 -6.896 1.00 97.50 90 GLU A CA 1
ATOM 685 C C . GLU A 1 90 ? -8.352 2.182 -5.554 1.00 97.50 90 GLU A C 1
ATOM 687 O O . GLU A 1 90 ? -9.359 2.465 -4.898 1.00 97.50 90 GLU A O 1
ATOM 692 N N . GLY A 1 91 ? -7.123 2.522 -5.158 1.00 96.38 91 GLY A N 1
ATOM 693 C CA . GLY A 1 91 ? -6.829 3.240 -3.920 1.00 96.38 91 GLY A CA 1
ATOM 694 C C . GLY A 1 91 ? -7.437 4.641 -3.895 1.00 96.38 91 GLY A C 1
ATOM 695 O O . GLY A 1 91 ? -8.002 5.039 -2.877 1.00 96.38 91 GLY A O 1
ATOM 696 N N . GLU A 1 92 ? -7.406 5.362 -5.018 1.00 95.38 92 GLU A N 1
ATOM 697 C CA . GLU A 1 92 ? -8.062 6.666 -5.173 1.00 95.38 92 GLU A CA 1
ATOM 698 C C . GLU A 1 92 ? -9.575 6.559 -4.990 1.00 95.38 92 GLU A C 1
ATOM 700 O O . GLU A 1 92 ? -10.163 7.339 -4.235 1.00 95.38 92 GLU A O 1
ATOM 705 N N . ARG A 1 93 ? -10.205 5.558 -5.620 1.00 94.94 93 ARG A N 1
ATOM 706 C CA . ARG A 1 93 ? -11.647 5.314 -5.498 1.00 94.94 93 ARG A CA 1
ATOM 707 C C . ARG A 1 93 ? -12.049 4.983 -4.060 1.00 94.94 93 ARG A C 1
ATOM 709 O O . ARG A 1 93 ? -13.057 5.496 -3.581 1.00 94.94 93 ARG A O 1
ATOM 716 N N . LEU A 1 94 ? -11.277 4.140 -3.370 1.00 94.25 94 LEU A N 1
ATOM 717 C CA . LEU A 1 94 ? -11.532 3.801 -1.965 1.00 94.25 94 LEU A CA 1
ATOM 718 C C . LEU A 1 94 ? -11.330 5.002 -1.045 1.00 94.25 94 LEU A C 1
ATOM 720 O O . LEU A 1 94 ? -12.173 5.251 -0.189 1.00 94.25 94 LEU A O 1
ATOM 724 N N . SER A 1 95 ? -10.265 5.777 -1.255 1.00 91.81 95 SER A N 1
ATOM 725 C CA . SER A 1 95 ? -9.991 6.988 -0.474 1.00 91.81 95 SER A CA 1
ATOM 726 C C . SER A 1 95 ? -11.131 8.002 -0.602 1.00 91.81 95 SER A C 1
ATOM 728 O O . SER A 1 95 ? -11.613 8.513 0.406 1.00 91.81 95 SER A O 1
ATOM 730 N N . HIS A 1 96 ? -11.635 8.228 -1.821 1.00 91.44 96 HIS A N 1
ATOM 731 C CA . HIS A 1 96 ? -12.794 9.097 -2.050 1.00 91.44 96 HIS A CA 1
ATOM 732 C C . HIS A 1 96 ? -14.073 8.551 -1.412 1.00 91.44 96 HIS A C 1
ATOM 734 O O . HIS A 1 96 ? -14.830 9.313 -0.816 1.00 91.44 96 HIS A O 1
ATOM 740 N N . ALA A 1 97 ? -14.325 7.243 -1.516 1.00 89.50 97 ALA A N 1
ATOM 741 C CA . ALA A 1 97 ? -15.501 6.625 -0.908 1.00 89.50 97 ALA A CA 1
ATOM 742 C C . ALA A 1 97 ? -15.481 6.730 0.625 1.00 89.50 97 ALA A C 1
ATOM 744 O O . ALA A 1 97 ? -16.520 6.986 1.229 1.00 89.50 97 ALA A O 1
ATOM 745 N N . LEU A 1 98 ? -14.309 6.570 1.246 1.00 89.00 98 LEU A N 1
ATOM 746 C CA . LEU A 1 98 ? -14.121 6.729 2.687 1.00 89.00 98 LEU A CA 1
ATOM 747 C C . LEU A 1 98 ? -14.334 8.186 3.117 1.00 89.00 98 LEU A C 1
ATOM 749 O O . LEU A 1 98 ? -15.142 8.442 4.008 1.00 89.00 98 LEU A O 1
ATOM 753 N N . ALA A 1 99 ? -13.692 9.137 2.432 1.00 85.75 99 ALA A N 1
ATOM 754 C CA . ALA A 1 99 ? -13.824 10.561 2.729 1.00 85.75 99 ALA A CA 1
ATOM 755 C C . ALA A 1 99 ? -15.263 11.068 2.535 1.00 85.75 99 ALA A C 1
ATOM 757 O O . ALA A 1 99 ? -15.807 11.730 3.409 1.00 85.75 99 ALA A O 1
ATOM 758 N N . GLY A 1 100 ? -15.915 10.717 1.423 1.00 78.88 100 GLY A N 1
ATOM 759 C CA . GLY A 1 100 ? -17.259 11.206 1.105 1.00 78.88 100 GLY A CA 1
ATOM 760 C C . GLY A 1 100 ? -18.381 10.584 1.941 1.00 78.88 100 GLY A C 1
ATOM 761 O O . GLY A 1 100 ? -19.470 11.148 2.011 1.00 78.88 100 GLY A O 1
ATOM 762 N N . ARG A 1 101 ? -18.149 9.417 2.553 1.00 72.06 101 ARG A N 1
ATOM 763 C CA . ARG A 1 101 ? -19.181 8.669 3.291 1.00 72.06 101 ARG A CA 1
ATOM 764 C C . ARG A 1 101 ? -18.998 8.707 4.806 1.00 72.06 101 ARG A C 1
ATOM 766 O O . ARG A 1 101 ? -19.978 8.516 5.522 1.00 72.06 101 ARG A O 1
ATOM 773 N N . PHE A 1 102 ? -17.772 8.933 5.279 1.00 62.12 102 PHE A N 1
ATOM 774 C CA . PHE A 1 102 ? -17.424 8.880 6.701 1.00 62.12 102 PHE A CA 1
ATOM 775 C C . PHE A 1 102 ? -16.562 10.062 7.178 1.00 62.12 102 PHE A C 1
ATOM 777 O O . PHE A 1 102 ? -16.339 10.176 8.378 1.00 62.12 102 PHE A O 1
ATOM 784 N N . GLY A 1 103 ? -16.101 10.944 6.280 1.00 60.25 103 GLY A N 1
ATOM 785 C CA . GLY A 1 103 ? -15.409 12.185 6.632 1.00 60.25 103 GLY A CA 1
ATOM 786 C C . GLY A 1 103 ? -16.404 13.275 7.025 1.00 60.25 103 GLY A C 1
ATOM 787 O O . GLY A 1 103 ? -16.817 14.067 6.179 1.00 60.25 103 GLY A O 1
ATOM 788 N N . GLY A 1 104 ? -16.820 13.264 8.291 1.00 44.28 104 GLY A N 1
ATOM 789 C CA . GLY A 1 104 ? -17.554 14.346 8.953 1.00 44.28 104 G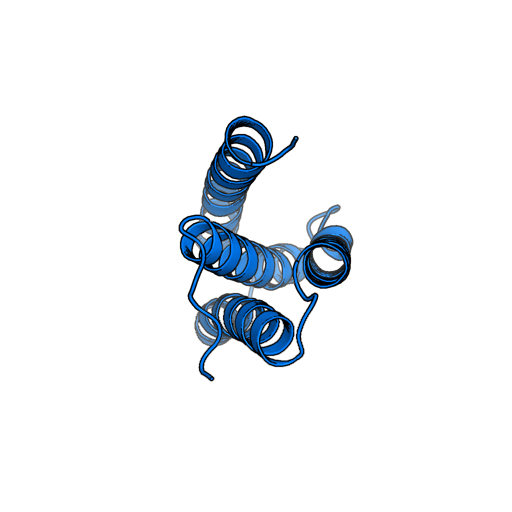LY A CA 1
ATOM 790 C C . GLY A 1 104 ? -16.692 15.005 10.014 1.00 44.28 104 GLY A C 1
ATOM 791 O O . GLY A 1 104 ? -15.990 14.251 10.724 1.00 44.28 104 GLY A O 1
#

Solvent-accessible surface area (backbone atoms only — not comparable to full-atom values): 5603 Å² total; per-residue (Å²): 130,85,81,79,80,54,89,59,51,60,56,52,33,51,44,28,17,41,39,18,33,37,27,44,45,24,50,60,54,67,39,95,61,22,78,48,31,61,50,52,50,52,53,49,42,70,72,64,27,84,43,72,72,45,31,50,49,35,53,48,26,17,52,48,24,24,48,62,46,61,75,74,49,92,65,64,41,73,69,48,54,54,50,40,54,53,41,51,58,51,41,53,52,52,52,50,52,48,45,77,72,69,66,123

pLDDT: mean 92.16, std 10.6, range [44.28, 98.62]

Sequence (104 aa):
PPEQAAPYDRDLTRLSEIIGSLAFLRELCAGADAAEWPNRMKALIEAEGVTPGRRDRLAGAYNRGYRGYASTYRVCTPAAHEAAGRFVAEGERLSHALAGRFGG

Radius of gyration: 13.97 Å; Cα contacts (8 Å, |Δi|>4): 108; chains: 1; bounding box: 32×28×42 Å

Foldseek 3Di:
DPDPDDPLLVLLLQLLLLLLLLLQLCVQVVNPCNVVSVVVLVVSCVVQVPDVVSSCSSVVSSPCSNVVVVVVDDHHDPVSVVSNVVSVVSSVVSVCVCCVPPVD

=== Feature glossary ===
Feature key, reading from the visual/contextual features back to the raw sequence:

Rendered structure images. Structure images are PyMOL renders from six orthogonal camera directions. Cartoon representation draws helices as coils and strands as arrows; sticks shows the backbone as bonds; surface shows the solvent-excluded envelope. Rainbow coloring maps sequence position to hue (blue→red, N→C); chain coloring assigns a distinct color per polypeptide.

Contact-map, Ramachandran, and PAE plots. Three diagnostic plots accompany the record. The Cα contact map visualizes the tertiary structure as a 2D adjacency matrix (8 Å cutoff, sequence-local contacts suppressed). The Ramachandran plot shows the distribution of backbone (φ, ψ) torsions, with points in the α and β basins reflecting secondary structure content. The PAE plot shows AlphaFold's inter-residue confidence as a color matrix.

InterPro / GO / CATH / organism. The annotation block draws on four external resources. InterPro: which protein families and domains the sequence belongs to. GO: standardized terms for what the protein does, what process it participates in, and where in the cell it acts. CATH: which structural fold it has in the CATH hierarchy. Organism: the species of origin.

Nearest PDB structures. Structural nearest neighbors (via Foldseek easy-search vs the PDB). Reported per hit: target PDB id, E-value, and alignment TM-score. A TM-score above ~0.5 is the conventional threshold for 'same fold'.

Predicted aligned error. Predicted aligned error is AlphaFold's pairwise confidence. Unlike pLDDT (per-residue), PAE is per-residue-pair and captures whether two parts of the structure are correctly placed relative to each other. Units are ångströms of expected positional error.

Solvent-accessible surface area. SASA measures how much of the protein is reachable by solvent. It is computed by rolling a water-sized probe over the atomic surface and summing the exposed area (Å²). Per-residue SASA distinguishes core (buried, low SASA) from surface (exposed, high SASA) residues; total SASA is a whole-molecule size measure.

B-factor. Crystallographic B-factors measure how much each atom's electron density is smeared out, in Å². They rise in mobile loops and surface residues and fall in the buried interior. In AlphaFold models this column is repurposed to hold pLDDT instead.

pLDDT. For AlphaFold models, the B-factor field carries pLDDT — the model's own estimate of local accuracy on a 0–100 scale. Regions with pLDDT<50 should be treated as essentially unmod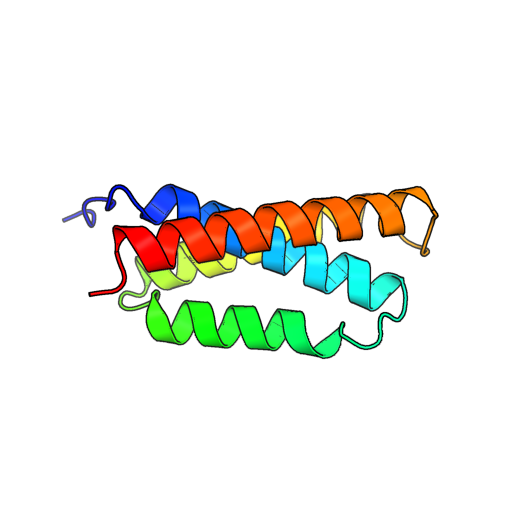eled; they often correspond to intrinsically disordered segments.

Backbone torsions (φ/ψ). φ (phi) and ψ (psi) are the two rotatable backbone dihedrals per residue: φ is the C(i-1)–N–Cα–C torsion, ψ is the N–Cα–C–N(i+1) torsion, both in degrees on (−180°, 180°]. α-helical residues cluster near (−60°, −45°); β-strand residues near (−120°, +130°). A Ramachandran plot is simply a scatter of (φ, ψ) for every residue.

Radius of gyration, Cα contacts, bounding box. Radius of gyration (Rg) is the root-mean-square distance of Cα atoms from their centroid — a single number for overall size and compactness. A globular domain of N residues has Rg ≈ 2.2·N^0.38 Å; an extended or disordered chain has a much larger Rg. The Cα contact count is the number of residue pairs whose Cα atoms are within 8 Å and are more than four positions apart in sequence — a standard proxy for tertiary packing density. The bounding box is the smallest axis-aligned box enclosing all Cα atoms.

Secondary structure (3-state, P-SEA). Three-state secondary structure (P-SEA) collapses the eight DSSP classes into helix (a), strand (b), and coil (c). P-SEA assigns these from Cα geometry alone — distances and angles — without requiring backbone oxygens, so it works on any Cα trace.

Secondary structure (8-state, DSSP). Secondary structure is the local, repeating backbone conformation. DSSP classifies it into eight states by reading the hydrogen-bond network: three helix types (H, G, I), two β types (E, B), two non-regular types (T, S), and unstructured coil (-).

Foldseek 3Di. The Foldseek 3Di string encodes local tertiary geometry as a 20-letter alphabet — one character per residue — derived from the relative positions of nearby Cα atoms. Unlike the amino-acid sequence, 3Di is a direct function of the 3D structure, so two proteins with the same fold have similar 3Di strings even at low sequence identity.

mmCIF coordinates. Structure coordinates are given as an mmCIF _atom_site loop: one row per atom with element, residue name, chain id, sequence number, and x/y/z position in Å. Only the four main-chain atoms per residue are included here; side chains are omitted to keep the record compact.

Sequence. This is the polypeptide sequence — one letter per residue, N-terminus first. Length ranges from a few dozen residues for small domains to over a thousand for large multi-domain proteins.